Pro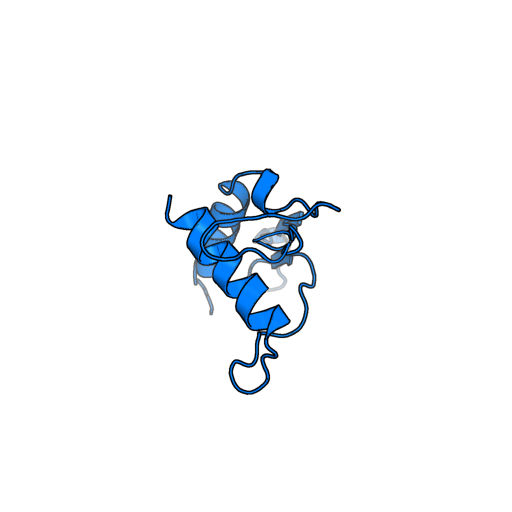tein AF-A0AA39NZZ1-F1 (afdb_monomer)

Structure (mmCIF, N/CA/C/O backbone):
data_AF-A0AA39NZZ1-F1
#
_entry.id   AF-A0AA39NZZ1-F1
#
loop_
_atom_site.group_PDB
_atom_site.id
_atom_site.type_symbol
_atom_site.label_atom_id
_atom_site.label_alt_id
_atom_site.label_comp_id
_atom_site.label_asym_id
_atom_site.label_entity_id
_atom_site.label_seq_id
_atom_site.pdbx_PDB_ins_code
_atom_site.Cartn_x
_atom_site.Cartn_y
_atom_site.Cartn_z
_atom_site.occupancy
_atom_site.B_iso_or_equiv
_atom_site.auth_seq_id
_atom_site.auth_comp_id
_atom_site.auth_asym_id
_atom_site.auth_atom_id
_atom_site.pdbx_PDB_model_num
ATOM 1 N N . ILE A 1 1 ? -14.605 -8.750 6.665 1.00 65.44 1 ILE A N 1
ATOM 2 C CA . ILE A 1 1 ? -15.243 -9.931 7.305 1.00 65.44 1 ILE A CA 1
ATOM 3 C C . ILE A 1 1 ? -15.502 -9.567 8.762 1.00 65.44 1 ILE A C 1
ATOM 5 O O . ILE A 1 1 ? -14.675 -8.874 9.341 1.00 65.44 1 ILE A O 1
ATOM 9 N N . LYS A 1 2 ? -16.653 -9.932 9.340 1.00 75.19 2 LYS A N 1
ATOM 10 C CA . LYS A 1 2 ? -16.942 -9.585 10.740 1.00 75.19 2 LYS A CA 1
ATOM 11 C C . LYS A 1 2 ? -15.916 -10.255 11.661 1.00 75.19 2 LYS A C 1
ATOM 13 O O . LYS A 1 2 ? -15.717 -11.460 11.544 1.00 75.19 2 LYS A O 1
ATOM 18 N N . ASN A 1 3 ? -15.311 -9.475 12.559 1.00 73.88 3 ASN A N 1
ATOM 19 C CA . ASN A 1 3 ? -14.278 -9.904 13.517 1.00 73.88 3 ASN A CA 1
ATOM 20 C C . ASN A 1 3 ? -12.958 -10.395 12.890 1.00 73.88 3 ASN A C 1
ATOM 22 O O . ASN A 1 3 ? -12.231 -11.159 13.517 1.00 73.88 3 ASN A O 1
ATOM 26 N N . ASP A 1 4 ? -12.655 -9.987 11.660 1.00 84.25 4 ASP A N 1
ATOM 27 C CA . ASP A 1 4 ? -11.374 -10.290 11.023 1.00 84.25 4 ASP A CA 1
ATOM 28 C C . ASP A 1 4 ? -10.346 -9.200 11.348 1.00 84.25 4 ASP A C 1
ATOM 30 O O . ASP A 1 4 ? -10.589 -8.021 11.081 1.00 84.25 4 ASP A O 1
ATOM 34 N N . SER A 1 5 ? -9.198 -9.604 11.892 1.00 87.81 5 SER A N 1
ATOM 35 C CA . SER A 1 5 ? -8.100 -8.722 12.293 1.00 87.81 5 SER A CA 1
ATOM 36 C C . SER A 1 5 ? -7.216 -8.255 11.129 1.00 87.81 5 SER A C 1
ATOM 38 O O . SER A 1 5 ? -6.221 -7.581 11.372 1.00 87.81 5 SER A O 1
ATOM 40 N N . HIS A 1 6 ? -7.541 -8.582 9.871 1.00 91.00 6 HIS A N 1
ATOM 41 C CA . HIS A 1 6 ? -6.733 -8.203 8.702 1.00 91.00 6 HIS A CA 1
ATOM 42 C C . HIS A 1 6 ? -6.343 -6.714 8.656 1.00 91.00 6 HIS A C 1
ATOM 44 O O . HIS A 1 6 ? -5.163 -6.426 8.491 1.00 91.00 6 HIS A O 1
ATOM 50 N N . LEU A 1 7 ? -7.283 -5.780 8.865 1.00 92.00 7 LEU A N 1
ATOM 51 C CA . LEU A 1 7 ? -6.988 -4.338 8.823 1.00 92.00 7 LEU A CA 1
ATOM 52 C C . LEU A 1 7 ? -6.101 -3.878 9.981 1.00 92.00 7 LEU A C 1
ATOM 54 O O . LEU A 1 7 ? -5.282 -2.984 9.804 1.00 92.00 7 LEU A O 1
ATOM 58 N N . GLU A 1 8 ? -6.247 -4.490 11.155 1.00 92.62 8 GLU A N 1
ATOM 59 C CA . GLU A 1 8 ? -5.387 -4.209 12.305 1.00 92.62 8 GLU A CA 1
ATOM 60 C C . GLU A 1 8 ? -3.958 -4.686 12.027 1.00 92.62 8 GLU A C 1
ATOM 62 O O . GLU A 1 8 ? -3.003 -3.929 12.194 1.00 92.62 8 GLU A O 1
ATOM 67 N N . CYS A 1 9 ? -3.805 -5.918 11.534 1.00 94.31 9 CYS A N 1
ATOM 68 C CA . CYS A 1 9 ? -2.505 -6.461 11.148 1.00 94.31 9 CYS A CA 1
ATOM 69 C C . CYS A 1 9 ? -1.857 -5.637 10.027 1.00 94.31 9 CYS A C 1
ATOM 71 O O . CYS A 1 9 ? -0.659 -5.363 10.067 1.00 94.31 9 CYS A O 1
ATOM 73 N N . GLU A 1 10 ? -2.643 -5.220 9.038 1.00 94.62 10 GLU A N 1
ATOM 74 C CA . GLU A 1 10 ? -2.175 -4.383 7.941 1.00 94.62 10 GLU A CA 1
ATOM 75 C C . GLU A 1 10 ? -1.743 -2.992 8.433 1.00 94.62 10 GLU A C 1
ATOM 77 O O . GLU A 1 10 ? -0.655 -2.534 8.083 1.00 94.62 10 GLU A O 1
ATOM 82 N N . ALA A 1 11 ? -2.514 -2.353 9.318 1.00 95.25 11 ALA A N 1
ATOM 83 C CA . ALA A 1 11 ? -2.139 -1.081 9.935 1.00 95.25 11 ALA A CA 1
ATOM 84 C C . ALA A 1 11 ? -0.826 -1.180 10.727 1.00 95.25 11 ALA A C 1
ATOM 86 O O . ALA A 1 11 ? 0.005 -0.274 10.654 1.00 95.25 11 ALA A O 1
ATOM 87 N N . VAL A 1 12 ? -0.617 -2.279 11.460 1.00 95.94 12 VAL A N 1
ATOM 88 C CA . VAL A 1 12 ? 0.642 -2.541 12.175 1.00 95.94 12 VAL A CA 1
ATOM 89 C C . VAL A 1 12 ? 1.812 -2.644 11.200 1.00 95.94 12 VAL A C 1
ATOM 91 O O . VAL A 1 12 ? 2.867 -2.071 11.466 1.00 95.94 12 VAL A O 1
ATOM 94 N N . ASN A 1 13 ? 1.630 -3.303 10.052 1.00 95.38 13 ASN A N 1
ATOM 95 C CA . ASN A 1 13 ? 2.668 -3.364 9.023 1.00 95.38 13 ASN A CA 1
ATOM 96 C C . ASN A 1 13 ? 3.014 -1.962 8.503 1.00 95.38 13 ASN A C 1
ATOM 98 O O . ASN A 1 13 ? 4.189 -1.602 8.486 1.00 95.38 13 ASN A O 1
ATOM 102 N N . TYR A 1 14 ? 2.009 -1.142 8.166 1.00 95.25 14 TYR A N 1
ATOM 103 C CA . TYR A 1 14 ? 2.234 0.240 7.726 1.00 95.25 14 TYR A CA 1
ATOM 104 C C . TYR A 1 14 ? 2.958 1.096 8.769 1.00 95.25 14 TYR A C 1
ATOM 106 O O . TYR A 1 14 ? 3.844 1.866 8.415 1.00 95.25 14 TYR A O 1
ATOM 114 N N . GLN A 1 15 ? 2.645 0.934 10.053 1.00 94.00 15 GLN A N 1
ATOM 115 C CA . GLN A 1 15 ? 3.347 1.642 11.131 1.00 94.00 15 GLN A CA 1
ATOM 116 C C . GLN A 1 15 ? 4.783 1.150 11.344 1.00 94.00 15 GLN A C 1
ATOM 118 O O . GLN A 1 15 ? 5.617 1.890 11.862 1.00 94.00 15 GLN A O 1
ATOM 123 N N . TRP A 1 16 ? 5.065 -0.102 10.986 1.00 95.69 16 TRP A N 1
ATOM 124 C CA . TRP A 1 16 ? 6.375 -0.714 11.169 1.00 95.69 16 TRP A CA 1
ATOM 125 C C . TRP A 1 16 ? 7.331 -0.455 9.999 1.00 95.69 16 TRP A C 1
ATOM 127 O O . TRP A 1 16 ? 8.549 -0.460 10.196 1.00 95.69 16 TRP A O 1
ATOM 137 N N . PHE A 1 17 ? 6.813 -0.235 8.787 1.00 93.38 17 PHE A N 1
ATOM 138 C CA . PHE A 1 17 ? 7.658 -0.019 7.617 1.00 93.38 17 PHE A CA 1
ATOM 139 C C . PHE A 1 17 ? 8.565 1.215 7.767 1.00 93.38 17 PHE A C 1
ATOM 141 O O . PHE A 1 17 ? 8.155 2.234 8.328 1.00 93.38 17 PHE A O 1
ATOM 148 N N . PRO A 1 18 ? 9.803 1.163 7.237 1.00 91.94 18 PRO A N 1
ATOM 149 C CA . PRO A 1 18 ? 10.694 2.314 7.244 1.00 91.94 18 PRO A CA 1
ATOM 150 C C . PRO A 1 18 ? 10.096 3.517 6.507 1.00 91.94 18 PRO A C 1
ATOM 152 O O . PRO A 1 18 ? 9.535 3.370 5.424 1.00 91.94 18 PRO A O 1
ATOM 155 N N . GLU A 1 19 ? 10.316 4.726 7.030 1.00 89.75 19 GLU A N 1
ATOM 156 C CA . GLU A 1 19 ? 9.768 5.968 6.456 1.00 89.75 19 GLU A CA 1
ATOM 157 C C . GLU A 1 19 ? 10.101 6.140 4.963 1.00 89.75 19 GLU A C 1
ATOM 159 O O . GLU A 1 19 ? 9.268 6.565 4.167 1.00 89.75 19 GLU A O 1
ATOM 164 N N . HIS A 1 20 ? 11.310 5.752 4.553 1.00 86.69 20 HIS A N 1
ATOM 165 C CA . HIS A 1 20 ? 11.758 5.904 3.171 1.00 86.69 20 HIS A CA 1
ATOM 166 C C . HIS A 1 20 ? 10.999 5.024 2.165 1.00 86.69 20 HIS A C 1
ATOM 168 O O . HIS A 1 20 ? 11.096 5.286 0.970 1.00 86.69 20 HIS A O 1
ATOM 174 N N . PHE A 1 21 ? 10.222 4.028 2.609 1.00 88.50 21 PHE A N 1
ATOM 175 C CA . PHE A 1 21 ? 9.368 3.229 1.717 1.00 88.50 21 PHE A CA 1
ATOM 176 C C . PHE A 1 21 ? 8.167 4.024 1.201 1.00 88.50 21 PHE A C 1
ATOM 178 O O . PHE A 1 21 ? 7.681 3.754 0.104 1.00 88.50 21 PHE A O 1
ATOM 185 N N . PHE A 1 22 ? 7.723 5.018 1.968 1.00 90.38 22 PHE A N 1
ATOM 186 C CA . PHE A 1 22 ? 6.621 5.904 1.611 1.00 90.38 22 PHE A CA 1
ATOM 187 C C . PHE A 1 22 ? 7.082 7.067 0.725 1.00 90.38 22 PHE A C 1
ATOM 189 O O . PHE A 1 22 ? 6.274 7.768 0.128 1.00 90.38 22 PHE A O 1
ATOM 196 N N . GLN A 1 23 ? 8.379 7.349 0.648 1.00 87.12 23 GLN A N 1
ATOM 197 C CA . GLN A 1 23 ? 8.851 8.601 0.066 1.00 87.12 23 GLN A CA 1
ATOM 198 C C . GLN A 1 23 ? 8.901 8.545 -1.465 1.00 87.12 23 GLN A C 1
ATOM 200 O O . GLN A 1 23 ? 9.546 7.688 -2.066 1.00 87.12 23 GLN A O 1
ATOM 205 N N . HIS A 1 24 ? 8.263 9.530 -2.098 1.00 81.75 24 HIS A N 1
ATOM 206 C CA . HIS A 1 24 ? 8.385 9.783 -3.528 1.00 81.75 24 HIS A CA 1
ATOM 207 C C . HIS A 1 24 ? 9.641 10.616 -3.789 1.00 81.75 24 HIS A C 1
ATOM 209 O O . HIS A 1 24 ? 9.722 11.779 -3.388 1.00 81.75 24 HIS A O 1
ATOM 215 N N . TRP A 1 25 ? 10.623 10.043 -4.482 1.00 77.50 25 TRP A N 1
ATOM 216 C CA . TRP A 1 25 ? 11.866 10.736 -4.800 1.00 77.50 25 TRP A CA 1
ATOM 217 C C . TRP A 1 25 ? 11.902 11.134 -6.273 1.00 77.50 25 TRP A C 1
ATOM 219 O O . TRP A 1 25 ? 11.698 10.321 -7.164 1.00 77.50 25 TRP A O 1
ATOM 229 N N . SER A 1 26 ? 12.277 12.376 -6.576 1.00 70.62 26 SER A N 1
ATOM 230 C CA . SER A 1 26 ? 12.499 12.819 -7.966 1.00 70.62 26 SER A CA 1
ATOM 231 C C . SER A 1 26 ? 13.846 12.342 -8.543 1.00 70.62 26 SER A C 1
ATOM 233 O O . SER A 1 26 ? 14.468 13.044 -9.341 1.00 70.62 26 SER A O 1
ATOM 235 N N . ARG A 1 27 ? 14.349 11.187 -8.094 1.00 79.81 27 ARG A N 1
ATOM 236 C CA . ARG A 1 27 ? 15.643 10.608 -8.492 1.00 79.81 27 ARG A CA 1
ATOM 237 C C . ARG A 1 27 ? 15.434 9.311 -9.272 1.00 79.81 27 ARG A C 1
ATOM 239 O O . ARG A 1 27 ? 14.308 8.864 -9.468 1.00 79.81 27 ARG A O 1
ATOM 246 N N . TYR A 1 28 ? 16.534 8.725 -9.729 1.00 83.38 28 TYR A N 1
ATOM 247 C CA . TYR A 1 28 ? 16.554 7.429 -10.392 1.00 83.38 28 TYR A CA 1
ATOM 248 C C . TYR A 1 28 ? 17.590 6.509 -9.736 1.00 83.38 28 TYR A C 1
ATOM 250 O O . TYR A 1 28 ? 18.594 6.990 -9.203 1.00 83.38 28 TYR A O 1
ATOM 258 N N . ASN A 1 29 ? 17.352 5.205 -9.811 1.00 80.62 29 ASN A N 1
ATOM 259 C CA . ASN A 1 29 ? 18.30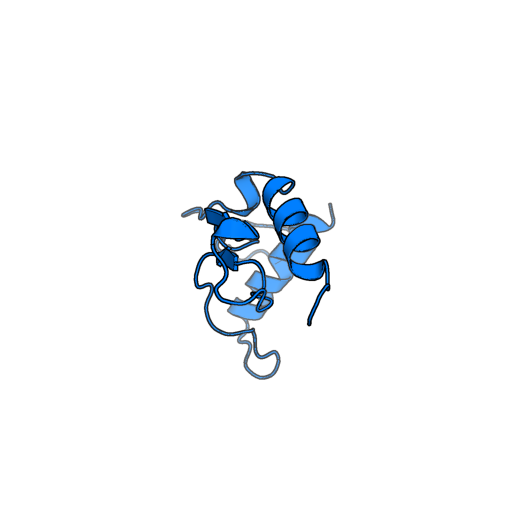0 4.168 -9.445 1.00 80.62 29 ASN A CA 1
ATOM 260 C C . ASN A 1 29 ? 19.020 3.649 -10.700 1.00 80.62 29 ASN A C 1
ATOM 262 O O . ASN A 1 29 ? 18.442 3.573 -11.785 1.00 80.62 29 ASN A O 1
ATOM 266 N N . ILE A 1 30 ? 20.299 3.298 -10.550 1.00 86.25 30 ILE A N 1
ATOM 267 C CA . ILE A 1 30 ? 21.066 2.515 -11.528 1.00 86.25 30 ILE A CA 1
ATOM 268 C C . ILE A 1 30 ? 21.555 1.280 -10.780 1.00 86.25 30 ILE A C 1
ATOM 270 O O . ILE A 1 30 ? 22.460 1.383 -9.951 1.00 86.25 30 ILE A O 1
ATOM 274 N N . ILE A 1 31 ? 20.934 0.133 -11.047 1.00 83.00 31 ILE A N 1
ATOM 275 C CA . ILE A 1 31 ? 21.157 -1.100 -10.287 1.00 83.00 31 ILE A CA 1
ATOM 276 C C . ILE A 1 31 ? 21.594 -2.187 -11.261 1.00 83.00 31 ILE A C 1
ATOM 278 O O . ILE A 1 31 ? 20.776 -2.657 -12.054 1.00 83.00 31 ILE A O 1
ATOM 282 N N . PRO A 1 32 ? 22.866 -2.617 -11.229 1.00 81.62 32 PRO A N 1
ATOM 283 C CA . PRO A 1 32 ? 23.322 -3.726 -12.055 1.00 81.62 32 PRO A CA 1
ATOM 284 C C . PRO A 1 32 ? 22.449 -4.975 -11.830 1.00 81.62 32 PRO A C 1
ATOM 286 O O . PRO A 1 32 ? 22.140 -5.290 -10.682 1.00 81.62 32 PRO A O 1
ATOM 289 N N . PRO A 1 33 ? 22.056 -5.712 -12.886 1.00 84.06 33 PRO A N 1
ATOM 290 C CA . PRO A 1 33 ? 22.509 -5.610 -14.277 1.00 84.06 33 PRO A CA 1
ATOM 291 C C . PRO A 1 33 ? 21.761 -4.571 -15.136 1.00 84.06 33 PRO A C 1
ATOM 293 O O . PRO A 1 33 ? 22.105 -4.401 -16.307 1.00 84.06 33 PRO A O 1
ATOM 296 N N . ILE A 1 34 ? 20.759 -3.878 -14.591 1.00 81.56 34 ILE A N 1
ATOM 297 C CA . ILE A 1 34 ? 19.967 -2.871 -15.306 1.00 81.56 34 ILE A CA 1
ATOM 298 C C . ILE A 1 34 ? 20.786 -1.578 -15.421 1.00 81.56 34 ILE A C 1
ATOM 300 O O . ILE A 1 34 ? 21.085 -0.906 -14.437 1.00 81.56 34 ILE A O 1
ATOM 304 N N . GLN A 1 35 ? 21.173 -1.230 -16.648 1.00 82.00 35 GLN A N 1
ATOM 305 C CA . GLN A 1 35 ? 21.969 -0.025 -16.929 1.00 82.00 35 GLN A CA 1
ATOM 306 C C . GLN A 1 35 ? 21.101 1.219 -17.149 1.00 82.00 35 GLN A C 1
ATOM 308 O O . GLN A 1 35 ? 21.594 2.343 -17.061 1.00 82.00 35 GLN A O 1
ATOM 313 N N . ASN A 1 36 ? 19.815 1.023 -17.442 1.00 82.75 36 ASN A N 1
ATOM 314 C CA . ASN A 1 36 ? 18.879 2.111 -17.669 1.00 82.75 36 ASN A CA 1
ATOM 315 C C . ASN A 1 36 ? 18.449 2.717 -16.325 1.00 82.75 36 ASN A C 1
ATOM 317 O O . ASN A 1 36 ? 18.102 1.963 -15.415 1.00 82.75 36 ASN A O 1
ATOM 321 N N . PRO A 1 37 ? 18.434 4.054 -16.196 1.00 85.19 37 PRO A N 1
ATOM 322 C CA . PRO A 1 37 ? 17.965 4.702 -14.981 1.00 85.19 37 PRO A CA 1
ATOM 323 C C . PRO A 1 37 ? 16.474 4.411 -14.779 1.00 85.19 37 PRO A C 1
ATOM 325 O O . PR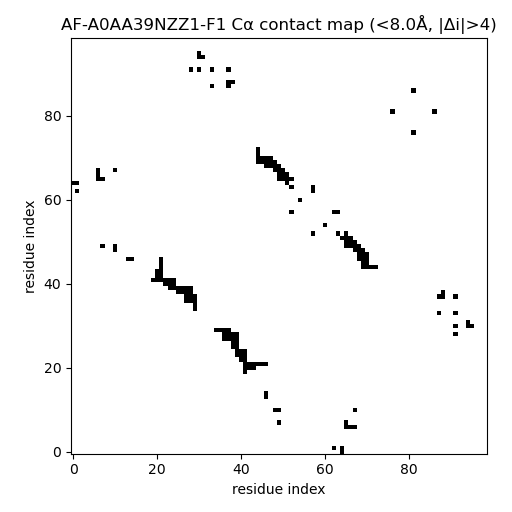O A 1 37 ? 15.657 4.753 -15.636 1.00 85.19 37 PRO A O 1
ATOM 328 N N . THR A 1 38 ? 16.115 3.803 -13.649 1.00 82.31 38 THR A N 1
ATOM 329 C CA . THR A 1 38 ? 14.714 3.575 -13.271 1.00 82.31 38 THR A CA 1
ATOM 330 C C . THR A 1 38 ? 14.282 4.616 -12.242 1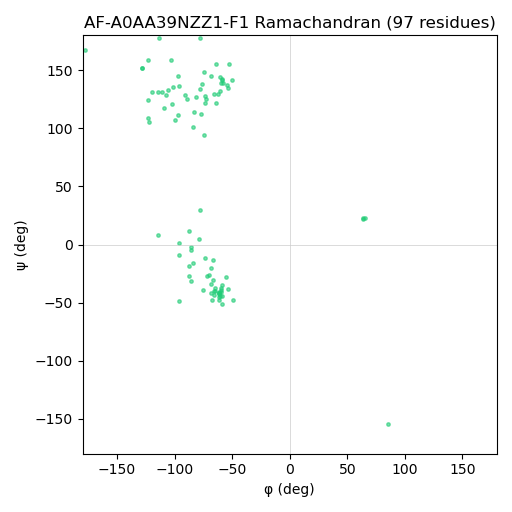.00 82.31 38 THR A C 1
ATOM 332 O O . THR A 1 38 ? 15.052 4.932 -11.338 1.00 82.31 38 THR A O 1
ATOM 335 N N . PRO A 1 39 ? 13.089 5.221 -12.364 1.00 79.62 39 PRO A N 1
ATOM 336 C CA . PRO A 1 39 ? 12.619 6.198 -11.386 1.00 79.62 39 PRO A CA 1
ATOM 337 C C . PRO A 1 39 ? 12.515 5.572 -9.991 1.00 79.62 39 PRO A C 1
ATOM 339 O O . PRO A 1 39 ? 12.031 4.450 -9.848 1.00 79.62 39 PRO A O 1
ATOM 342 N N . VAL A 1 40 ? 12.930 6.320 -8.967 1.00 79.12 40 VAL A N 1
ATOM 343 C CA . VAL A 1 40 ? 12.757 5.918 -7.566 1.00 79.12 40 VAL A CA 1
ATOM 344 C C . VAL A 1 40 ? 11.364 6.324 -7.119 1.00 79.12 40 VAL A C 1
ATOM 346 O O . VAL A 1 40 ? 11.105 7.492 -6.833 1.00 79.12 40 VAL A O 1
ATOM 349 N N . LEU A 1 41 ? 10.457 5.359 -7.083 1.00 79.75 41 LEU A N 1
ATOM 350 C CA . LEU A 1 41 ? 9.092 5.569 -6.617 1.00 79.75 41 LEU A CA 1
ATOM 351 C C . LEU A 1 41 ? 8.921 5.017 -5.203 1.00 79.75 41 LEU A C 1
ATOM 353 O O . LEU A 1 41 ? 9.701 4.172 -4.760 1.00 79.75 41 LEU A O 1
ATOM 357 N N . ALA A 1 42 ? 7.895 5.509 -4.508 1.00 86.94 42 ALA A N 1
ATOM 358 C CA . ALA A 1 42 ? 7.476 4.920 -3.247 1.00 86.94 42 ALA A CA 1
ATOM 359 C C . ALA A 1 42 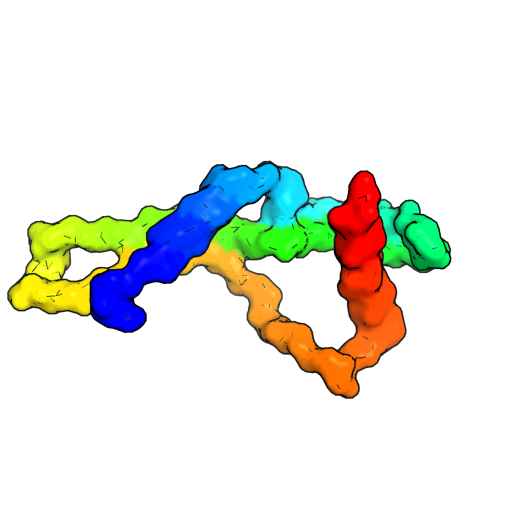? 7.118 3.442 -3.469 1.00 86.94 42 ALA A C 1
ATOM 361 O O . ALA A 1 42 ? 6.520 3.074 -4.482 1.00 86.94 42 ALA A O 1
ATOM 362 N N . VAL A 1 43 ? 7.519 2.598 -2.525 1.00 86.62 43 VAL A N 1
ATOM 363 C CA . VAL A 1 43 ? 7.320 1.142 -2.589 1.00 86.62 43 VAL A CA 1
ATOM 364 C C . VAL A 1 43 ? 5.947 0.775 -2.039 1.00 86.62 43 VAL A C 1
ATOM 366 O O . VAL A 1 43 ? 5.326 -0.184 -2.492 1.00 86.62 43 VAL A O 1
ATOM 369 N N . ILE A 1 44 ? 5.474 1.556 -1.070 1.00 89.81 44 IL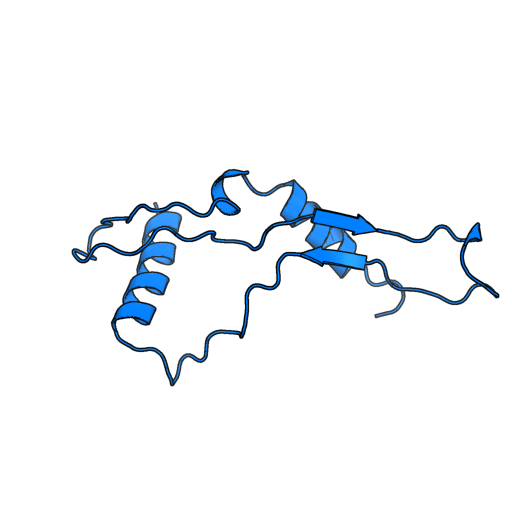E A N 1
ATOM 370 C CA . ILE A 1 44 ? 4.168 1.409 -0.434 1.00 89.81 44 ILE A CA 1
ATOM 371 C C . ILE A 1 44 ? 3.415 2.751 -0.463 1.00 89.81 44 ILE A C 1
ATOM 373 O O . ILE A 1 44 ? 4.064 3.802 -0.474 1.00 89.81 44 ILE A O 1
ATOM 377 N N . PRO A 1 45 ? 2.068 2.739 -0.470 1.00 92.19 45 PRO A N 1
ATOM 378 C CA . PRO A 1 45 ? 1.255 3.961 -0.461 1.00 92.19 45 PRO A CA 1
ATOM 379 C C . PRO A 1 45 ? 1.456 4.771 0.821 1.00 92.19 45 PRO A C 1
ATOM 381 O O . PRO A 1 45 ? 1.749 4.176 1.859 1.00 92.19 45 PRO A O 1
ATOM 384 N N . GLN A 1 46 ? 1.209 6.092 0.800 1.00 93.25 46 GLN A N 1
ATOM 385 C CA . GLN A 1 46 ? 1.136 6.855 2.059 1.00 93.25 46 GLN A CA 1
ATOM 386 C C . GLN A 1 46 ? 0.128 6.224 3.024 1.00 93.25 46 GLN A C 1
ATOM 388 O O . GLN A 1 46 ? -1.007 5.932 2.644 1.00 93.25 46 GLN A O 1
ATOM 393 N N . PHE A 1 47 ? 0.526 6.092 4.289 1.00 94.94 47 PHE A N 1
ATOM 394 C CA . PHE A 1 47 ? -0.352 5.694 5.383 1.00 94.94 47 PHE A CA 1
ATOM 395 C C . PHE A 1 47 ? -0.747 6.918 6.209 1.00 94.94 47 PHE A C 1
ATOM 397 O O . PHE A 1 47 ? 0.115 7.608 6.755 1.00 94.94 47 PHE A O 1
ATOM 404 N N . TYR A 1 48 ? -2.050 7.188 6.308 1.00 93.69 48 TYR A N 1
ATOM 405 C CA . TYR A 1 48 ? -2.553 8.340 7.057 1.00 93.69 48 TYR A CA 1
ATOM 406 C C . TYR A 1 48 ? -2.963 7.964 8.479 1.00 93.69 48 TYR A C 1
ATOM 408 O O . TYR A 1 48 ? -2.587 8.656 9.426 1.00 93.69 48 TYR A O 1
ATOM 416 N N . SER A 1 49 ? -3.743 6.892 8.639 1.00 94.00 49 SER A N 1
ATOM 417 C CA . SER A 1 49 ? -4.243 6.448 9.945 1.00 94.00 49 SER A CA 1
ATOM 418 C C . SER A 1 49 ? -5.077 5.167 9.856 1.00 94.00 49 SER A C 1
ATOM 420 O O . SER A 1 49 ? -5.503 4.730 8.785 1.00 94.00 49 SER A O 1
ATOM 422 N N . TYR A 1 50 ? -5.330 4.580 11.026 1.00 95.06 50 TYR A N 1
ATOM 423 C CA . TYR A 1 50 ? -6.244 3.464 11.247 1.00 95.06 50 TYR A CA 1
ATOM 424 C C . TYR A 1 50 ? -7.292 3.880 12.286 1.00 95.06 50 TYR A C 1
ATOM 426 O O . TYR A 1 50 ? -6.929 4.312 13.381 1.00 95.06 50 TYR A O 1
ATOM 434 N N . TYR A 1 51 ? -8.576 3.776 11.941 1.00 92.31 51 TYR A N 1
ATOM 435 C CA . TYR A 1 51 ? -9.698 4.178 12.790 1.00 92.31 51 TYR A CA 1
ATOM 436 C C . TYR A 1 51 ? -10.534 2.976 13.204 1.00 92.31 51 TYR A C 1
ATOM 438 O O . TYR A 1 51 ? -10.977 2.189 12.368 1.00 92.31 51 TYR A O 1
ATOM 446 N N . VAL A 1 52 ? -10.816 2.891 14.500 1.00 89.38 52 VAL A N 1
ATOM 447 C CA . VAL A 1 52 ? -11.764 1.942 15.081 1.00 89.38 52 VAL A CA 1
ATOM 448 C C . VAL A 1 52 ? -12.845 2.760 15.765 1.00 89.38 52 VAL A C 1
ATOM 450 O O . VAL A 1 52 ? -12.530 3.694 16.499 1.00 89.38 52 VAL A O 1
ATOM 453 N N . LEU A 1 53 ? -14.105 2.437 15.491 1.00 85.88 53 LEU A N 1
ATOM 454 C CA . LEU A 1 53 ? -15.229 3.073 16.165 1.00 85.88 53 LEU A CA 1
ATOM 455 C C . LEU A 1 53 ? -15.368 2.493 17.567 1.00 85.88 53 LEU A C 1
ATOM 457 O O . LEU A 1 53 ? -15.249 1.281 17.754 1.00 85.88 53 LEU A O 1
ATOM 461 N N . GLU A 1 54 ? -15.629 3.354 18.542 1.00 80.69 54 GLU A N 1
ATOM 462 C CA . GLU A 1 54 ? -15.963 2.894 19.884 1.00 80.69 54 GLU A CA 1
ATOM 463 C C . GLU A 1 54 ? -17.393 2.336 19.907 1.00 80.69 54 GLU A C 1
ATOM 465 O O . GLU A 1 54 ? -18.280 2.819 19.202 1.00 80.69 54 GLU A O 1
ATOM 470 N N . ASP A 1 55 ? -17.646 1.342 20.764 1.00 72.44 55 ASP A N 1
ATOM 471 C CA . ASP A 1 55 ? -18.971 0.714 20.900 1.00 72.44 55 ASP A CA 1
ATOM 472 C C . ASP A 1 55 ? -20.082 1.739 21.208 1.00 72.44 55 ASP A C 1
ATOM 474 O O . ASP A 1 55 ? -21.238 1.549 20.830 1.00 72.44 55 ASP A O 1
ATOM 478 N N . SER A 1 56 ? -19.720 2.853 21.857 1.00 70.44 56 SER A N 1
ATOM 479 C CA . SER A 1 56 ? -20.600 3.976 22.198 1.00 70.44 56 SER A CA 1
ATOM 480 C C . SER A 1 56 ? -21.090 4.779 20.982 1.00 70.44 56 SER A C 1
ATOM 482 O O . SER A 1 56 ? -22.104 5.474 21.080 1.00 70.44 56 SER A O 1
ATOM 484 N N . GLU A 1 57 ? -20.402 4.677 19.843 1.00 70.12 57 GLU A N 1
ATOM 485 C CA . GLU A 1 57 ? -20.682 5.436 18.619 1.00 70.12 57 GLU A CA 1
ATOM 486 C C . GLU A 1 57 ? -21.552 4.661 17.618 1.00 70.12 57 GLU A C 1
ATOM 488 O O . GLU A 1 57 ? -22.044 5.230 16.638 1.00 70.12 57 GLU A O 1
ATOM 493 N N . THR A 1 58 ? -21.798 3.371 17.869 1.00 73.94 58 THR A N 1
ATOM 494 C CA . THR A 1 58 ? -22.640 2.529 17.011 1.00 73.94 58 THR A CA 1
ATOM 495 C C . THR A 1 58 ? -24.099 2.564 17.464 1.00 73.94 58 THR A C 1
ATOM 497 O O . THR A 1 58 ? -24.427 2.355 18.633 1.00 73.94 58 THR A O 1
ATOM 500 N N . LYS A 1 59 ? -25.021 2.832 16.531 1.00 71.56 59 LYS A N 1
ATOM 501 C CA . LYS A 1 59 ? -26.455 2.672 16.800 1.00 71.56 59 LYS A CA 1
ATOM 502 C C . LYS A 1 59 ? -26.767 1.175 16.814 1.00 71.56 59 LYS A C 1
ATOM 504 O O . LYS A 1 59 ? -26.398 0.457 15.893 1.00 71.56 59 LYS A O 1
ATOM 509 N N . ASP A 1 60 ? -27.417 0.712 17.876 1.00 70.88 60 ASP A N 1
ATOM 510 C CA . ASP A 1 60 ? -27.944 -0.652 18.016 1.00 70.88 60 ASP A CA 1
ATOM 511 C C . ASP A 1 60 ? -26.910 -1.802 18.021 1.00 70.88 60 ASP A C 1
ATOM 513 O O . ASP A 1 60 ? -27.265 -2.953 17.762 1.00 70.88 60 ASP A O 1
ATOM 517 N N . GLY A 1 61 ? -25.639 -1.532 18.353 1.00 69.06 61 GLY A N 1
ATOM 518 C CA . GLY A 1 61 ? -24.593 -2.566 18.406 1.00 69.06 61 GLY A CA 1
ATOM 519 C C . GLY A 1 61 ? -24.277 -3.177 17.036 1.00 69.06 61 GLY A C 1
ATOM 520 O O . GLY A 1 61 ? -23.812 -4.320 16.942 1.00 69.06 61 GLY A O 1
ATOM 521 N N . GLU A 1 62 ? -24.579 -2.438 15.964 1.00 80.69 62 GLU A N 1
ATOM 522 C CA . GLU A 1 62 ? -24.231 -2.823 14.606 1.00 80.69 62 GLU A CA 1
ATOM 523 C C . GLU A 1 62 ? -22.709 -2.823 14.441 1.00 80.69 62 GLU A C 1
ATOM 525 O O . GLU A 1 62 ? -22.010 -1.872 14.786 1.00 80.69 62 GLU A O 1
ATOM 530 N N . TYR A 1 63 ? -22.184 -3.926 13.911 1.00 80.56 63 TYR A N 1
ATOM 531 C CA . TYR A 1 63 ? -20.757 -4.047 13.664 1.00 80.56 63 TYR A CA 1
ATOM 532 C C . TYR A 1 63 ? -20.363 -3.199 12.456 1.00 80.56 63 TYR A C 1
ATOM 534 O O . TYR A 1 63 ? -20.827 -3.451 11.342 1.00 80.56 63 TYR A O 1
ATOM 542 N N . LEU A 1 64 ? -19.438 -2.270 12.674 1.00 84.50 64 LEU A N 1
ATOM 543 C CA . LEU A 1 64 ? -18.771 -1.514 11.626 1.00 84.50 64 LEU A CA 1
ATOM 544 C C . LEU A 1 64 ? -17.307 -1.945 11.562 1.00 84.50 64 LEU A C 1
ATOM 546 O O . LEU A 1 64 ? -16.626 -2.057 12.581 1.00 84.50 64 LEU A O 1
ATOM 550 N N . SER A 1 65 ? -16.828 -2.239 10.355 1.00 85.88 65 SER A N 1
ATOM 551 C CA . SER A 1 65 ? -15.424 -2.589 10.160 1.00 85.88 65 SER A CA 1
ATOM 552 C C . SER A 1 65 ? -14.526 -1.374 10.416 1.00 85.88 65 SER A C 1
ATOM 554 O O . SER A 1 65 ? -14.923 -0.257 10.078 1.00 85.88 65 SER A O 1
ATOM 556 N N . PRO A 1 66 ? -13.317 -1.581 10.971 1.00 90.75 66 PRO A N 1
ATOM 557 C CA . PRO A 1 66 ? -12.308 -0.534 11.056 1.00 90.75 66 PRO A CA 1
ATOM 558 C C . PRO A 1 66 ? -12.025 0.113 9.698 1.00 90.75 66 PRO A C 1
ATOM 560 O O . PRO A 1 66 ? -12.213 -0.508 8.650 1.00 90.75 66 PRO A O 1
ATOM 563 N N . LEU A 1 67 ? -11.545 1.353 9.722 1.00 92.12 67 LEU A N 1
ATOM 564 C CA . LEU A 1 67 ? -11.169 2.102 8.530 1.00 92.12 67 LEU A CA 1
ATOM 565 C C . LEU A 1 67 ? -9.647 2.218 8.439 1.00 92.12 67 LEU A C 1
ATOM 567 O O . LEU A 1 67 ? -9.001 2.669 9.383 1.00 92.12 67 LEU A O 1
ATOM 571 N N . LEU A 1 68 ? -9.084 1.865 7.287 1.00 94.00 68 LEU A N 1
ATOM 572 C CA . LEU A 1 68 ? -7.669 2.050 6.979 1.00 94.00 68 LEU A CA 1
ATOM 573 C C . LEU A 1 68 ? -7.536 3.151 5.924 1.00 94.00 68 LEU A C 1
ATOM 575 O O . LEU A 1 68 ? -8.068 3.012 4.824 1.00 94.00 68 LEU A O 1
ATOM 579 N N . LEU A 1 69 ? -6.868 4.255 6.265 1.00 94.75 69 LEU A N 1
ATOM 580 C CA . LEU A 1 69 ? -6.667 5.371 5.345 1.00 94.75 69 LEU A CA 1
ATOM 581 C C . LEU A 1 69 ? -5.299 5.283 4.673 1.00 94.75 69 LEU A C 1
ATOM 583 O O . LEU A 1 69 ? -4.265 5.507 5.307 1.00 94.75 69 LEU A O 1
ATOM 587 N N . LEU A 1 70 ? -5.331 5.017 3.369 1.00 94.06 70 LEU A N 1
ATOM 588 C CA . LEU A 1 70 ? -4.170 4.938 2.490 1.00 94.06 70 LEU A CA 1
ATOM 589 C C . LEU A 1 70 ? -4.310 5.913 1.318 1.00 94.06 70 LEU A C 1
ATOM 591 O O . LEU A 1 70 ? -5.414 6.334 0.968 1.00 94.06 70 LEU A O 1
ATOM 595 N N . GLU A 1 71 ? -3.182 6.264 0.714 1.00 93.69 71 GLU A N 1
ATOM 596 C CA . GLU A 1 71 ? -3.132 6.945 -0.581 1.00 93.69 71 GLU A CA 1
ATOM 597 C C . GLU A 1 71 ? -3.810 6.114 -1.679 1.00 93.69 71 GLU A C 1
ATOM 599 O O . GLU A 1 71 ? -3.687 4.889 -1.726 1.00 93.69 71 GLU A O 1
ATOM 604 N N . ASP A 1 72 ? -4.500 6.798 -2.593 1.00 90.75 72 ASP A N 1
ATOM 605 C CA . ASP A 1 72 ? -5.017 6.183 -3.813 1.00 90.75 72 ASP A CA 1
ATOM 606 C C . ASP A 1 72 ? -3.860 5.936 -4.795 1.00 90.75 72 ASP A C 1
ATOM 608 O O . ASP A 1 72 ? -3.440 6.823 -5.539 1.00 90.75 72 ASP A O 1
ATOM 612 N N . CYS A 1 73 ? -3.315 4.720 -4.753 1.00 80.69 73 CYS A N 1
ATOM 613 C CA . CYS A 1 73 ? -2.143 4.302 -5.522 1.00 80.69 73 CYS A CA 1
ATOM 614 C C . CYS A 1 73 ? -2.469 3.755 -6.928 1.00 80.69 73 CYS A C 1
ATOM 616 O O . CYS A 1 73 ? -1.595 3.195 -7.593 1.00 80.69 73 CYS A O 1
ATOM 618 N N . GLY A 1 74 ? -3.705 3.921 -7.412 1.00 80.31 74 GLY A N 1
ATOM 619 C CA . GLY A 1 74 ? -4.096 3.578 -8.780 1.00 80.31 74 GLY A CA 1
ATOM 620 C C . GLY A 1 74 ? -4.496 2.113 -8.996 1.00 80.31 74 GLY A C 1
ATOM 621 O O . GLY A 1 74 ? -5.002 1.433 -8.106 1.00 80.31 74 GLY A O 1
ATOM 622 N N . VAL A 1 75 ? -4.347 1.632 -10.236 1.00 83.25 75 VAL A N 1
ATOM 623 C CA . VAL A 1 75 ? -4.880 0.330 -10.675 1.00 83.25 75 VAL A CA 1
ATOM 624 C C . VAL A 1 75 ? -3.800 -0.753 -10.580 1.00 83.25 75 VAL A C 1
ATOM 626 O O . VAL A 1 75 ? -2.677 -0.510 -11.027 1.00 83.25 75 VAL A O 1
ATOM 629 N N . PRO A 1 76 ? -4.125 -1.961 -10.076 1.00 85.19 76 PRO A N 1
ATOM 630 C CA . PRO A 1 76 ? -3.196 -3.083 -10.059 1.00 85.19 76 PRO A CA 1
ATOM 631 C C . PRO A 1 76 ? -2.549 -3.346 -11.421 1.00 85.19 76 PRO A C 1
ATOM 633 O O . PRO A 1 76 ? -3.204 -3.275 -12.467 1.00 85.19 76 PRO A O 1
ATOM 636 N N . VAL A 1 77 ? -1.262 -3.691 -11.392 1.00 82.69 77 VAL A N 1
ATOM 637 C CA . VAL A 1 77 ? -0.479 -3.955 -12.599 1.00 82.69 77 VAL A CA 1
ATOM 638 C C . VAL A 1 77 ? -1.069 -5.128 -13.388 1.00 82.69 77 VAL A C 1
ATOM 640 O O . VAL A 1 77 ? -1.364 -6.190 -12.838 1.00 82.69 77 VAL A O 1
ATOM 643 N N . ASN A 1 78 ? -1.236 -4.947 -14.698 1.00 88.75 78 ASN A N 1
ATOM 644 C CA . ASN A 1 78 ? -1.620 -6.026 -15.600 1.00 88.75 78 ASN A CA 1
ATOM 645 C C . ASN A 1 78 ? -0.371 -6.537 -16.319 1.00 88.75 78 ASN A C 1
ATOM 647 O O . ASN A 1 78 ? 0.147 -5.864 -17.208 1.00 88.75 78 ASN A O 1
ATOM 651 N N . VAL A 1 79 ? 0.076 -7.732 -15.936 1.00 88.44 79 VAL A N 1
ATOM 652 C CA . VAL A 1 79 ? 1.323 -8.341 -16.421 1.00 88.44 79 VAL A CA 1
ATOM 653 C C . VAL A 1 79 ? 1.335 -8.505 -17.946 1.00 88.44 79 VAL A C 1
ATOM 655 O O . VAL A 1 79 ? 2.368 -8.290 -18.572 1.00 88.44 79 VAL A O 1
ATOM 658 N N . ASP A 1 80 ? 0.184 -8.787 -18.562 1.00 92.12 80 ASP A N 1
ATOM 659 C CA . ASP A 1 80 ? 0.067 -8.986 -20.014 1.00 92.12 80 ASP A CA 1
ATOM 660 C C . ASP A 1 80 ? 0.174 -7.677 -20.815 1.00 92.12 80 ASP A C 1
ATOM 662 O O . ASP A 1 80 ? 0.266 -7.698 -22.043 1.00 92.12 80 ASP A O 1
ATOM 666 N N . LYS A 1 81 ? 0.121 -6.527 -20.133 1.00 90.75 81 LYS A N 1
ATOM 667 C CA . LYS A 1 81 ? 0.158 -5.188 -20.739 1.00 90.75 81 LYS A CA 1
ATOM 668 C C . LYS A 1 81 ? 1.409 -4.392 -20.374 1.00 90.75 81 LYS A C 1
ATOM 670 O O . LYS A 1 81 ? 1.456 -3.206 -20.686 1.00 90.75 81 LYS A O 1
ATOM 675 N N . LEU A 1 82 ? 2.391 -5.015 -19.722 1.00 88.94 82 LEU A N 1
ATOM 676 C CA . LEU A 1 82 ? 3.621 -4.334 -19.330 1.00 88.94 82 LEU A CA 1
ATOM 677 C C . LEU A 1 82 ? 4.512 -4.060 -20.537 1.00 88.94 82 LEU A C 1
ATOM 679 O O . LEU A 1 82 ? 4.899 -4.986 -21.256 1.00 88.94 82 LEU A O 1
ATOM 683 N N . ASP A 1 83 ? 4.891 -2.799 -20.717 1.00 89.44 83 ASP A N 1
ATOM 684 C CA . ASP A 1 83 ? 5.954 -2.443 -21.648 1.00 89.44 83 ASP A CA 1
ATOM 685 C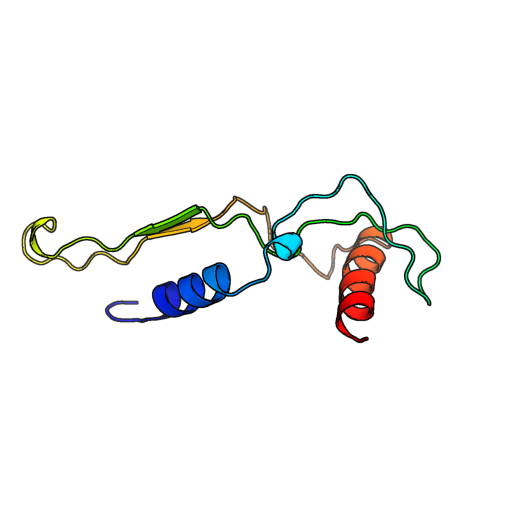 C . ASP A 1 83 ? 7.346 -2.726 -21.050 1.00 89.44 83 ASP A C 1
ATOM 687 O O . ASP A 1 83 ? 7.495 -3.205 -19.921 1.00 89.44 83 ASP A O 1
ATOM 691 N N . ILE A 1 84 ? 8.392 -2.487 -21.842 1.00 87.56 84 ILE A N 1
ATOM 692 C CA . ILE A 1 84 ? 9.770 -2.765 -21.423 1.00 87.56 84 ILE A CA 1
ATOM 693 C C . ILE A 1 84 ? 10.228 -1.865 -20.264 1.00 87.56 84 ILE A C 1
ATOM 695 O O . ILE A 1 84 ? 11.032 -2.295 -19.436 1.00 87.56 84 ILE A O 1
ATOM 699 N N . ASP A 1 85 ? 9.706 -0.642 -20.172 1.00 86.12 85 ASP A N 1
ATOM 700 C CA . ASP A 1 85 ? 10.073 0.302 -19.120 1.00 86.12 85 ASP A CA 1
ATOM 701 C C . ASP A 1 85 ? 9.408 -0.089 -17.800 1.00 86.12 85 ASP A C 1
ATOM 703 O O . ASP A 1 85 ? 10.049 -0.043 -16.749 1.00 86.12 85 ASP A O 1
ATOM 707 N N . ASP A 1 86 ? 8.156 -0.538 -17.839 1.00 86.62 86 ASP A N 1
AT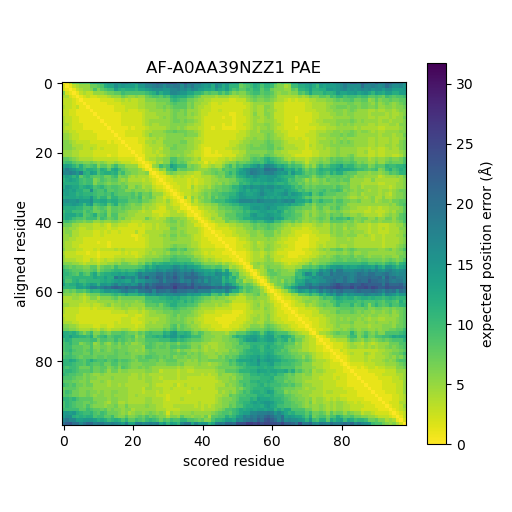OM 708 C CA . ASP A 1 86 ? 7.455 -1.061 -16.670 1.00 86.62 86 ASP A CA 1
ATOM 709 C C . ASP A 1 86 ? 8.107 -2.345 -16.150 1.00 86.62 86 ASP A C 1
ATOM 711 O O . ASP A 1 86 ? 8.308 -2.493 -14.942 1.00 86.62 86 ASP A O 1
ATOM 715 N N . GLN A 1 87 ? 8.542 -3.234 -17.048 1.00 87.81 87 GLN A N 1
ATOM 716 C CA . GLN A 1 87 ? 9.311 -4.421 -16.666 1.00 87.81 87 GLN A CA 1
ATOM 717 C C . GLN A 1 87 ? 10.629 -4.049 -15.976 1.00 87.81 87 GLN A C 1
ATOM 719 O O . GLN A 1 87 ? 10.954 -4.626 -14.937 1.00 87.81 87 GLN A O 1
ATOM 724 N N . HIS 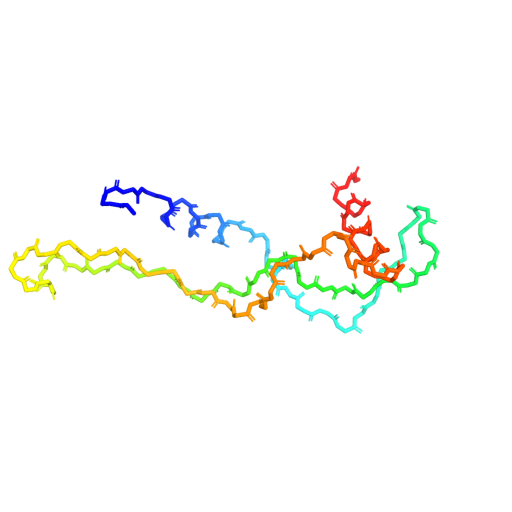A 1 88 ? 11.376 -3.070 -16.499 1.00 87.31 88 HIS A N 1
ATOM 725 C CA . HIS A 1 88 ? 12.615 -2.610 -15.868 1.00 87.31 88 HIS A CA 1
ATOM 726 C C . HIS A 1 88 ? 12.376 -1.947 -14.508 1.00 87.31 88 HIS A C 1
ATOM 728 O O . HIS A 1 88 ? 13.130 -2.218 -13.572 1.00 87.31 88 HIS A O 1
ATOM 734 N N . LYS A 1 89 ? 11.320 -1.135 -14.360 1.00 82.44 89 LYS A N 1
ATOM 735 C CA . LYS A 1 89 ? 10.930 -0.557 -13.061 1.00 82.44 89 LYS A CA 1
ATOM 736 C C . LYS A 1 89 ? 10.646 -1.660 -12.041 1.00 82.44 89 LYS A C 1
ATOM 738 O O . LYS A 1 89 ? 11.242 -1.659 -10.966 1.00 82.44 89 LYS A O 1
ATOM 743 N N . CYS A 1 90 ? 9.814 -2.642 -12.388 1.00 84.75 90 CYS A N 1
ATOM 744 C CA . CYS A 1 90 ? 9.510 -3.763 -11.497 1.00 84.75 90 CYS A CA 1
ATOM 745 C C . CYS A 1 90 ? 10.759 -4.590 -11.160 1.00 84.75 90 CYS A C 1
ATOM 747 O O . CYS A 1 90 ? 10.971 -4.942 -10.002 1.00 84.75 90 CYS A O 1
ATOM 749 N N . ALA A 1 91 ? 11.613 -4.866 -12.147 1.00 86.69 91 ALA A N 1
ATOM 750 C CA . ALA A 1 91 ? 12.847 -5.612 -11.931 1.00 86.69 91 ALA A CA 1
ATOM 751 C C . ALA A 1 91 ? 13.830 -4.858 -11.021 1.00 86.69 91 ALA A C 1
ATOM 753 O O . ALA A 1 91 ? 14.468 -5.491 -10.181 1.00 86.69 91 ALA A O 1
ATOM 754 N N . SER A 1 92 ? 13.922 -3.525 -11.133 1.00 85.75 92 SER A N 1
ATOM 755 C CA . SER A 1 92 ? 14.786 -2.730 -10.251 1.00 85.75 92 SER A CA 1
ATOM 756 C C . SER A 1 92 ? 14.425 -2.879 -8.775 1.00 85.75 92 SER A C 1
ATOM 758 O O . SER A 1 92 ? 15.332 -3.029 -7.965 1.00 85.75 92 SER A O 1
ATOM 760 N N . LEU A 1 93 ? 13.132 -2.979 -8.437 1.00 82.19 93 LEU A N 1
ATOM 761 C CA . LEU A 1 93 ? 12.692 -3.237 -7.061 1.00 82.19 93 LEU A CA 1
ATOM 762 C C . LEU A 1 93 ? 13.211 -4.588 -6.552 1.00 82.19 93 LEU A C 1
ATOM 764 O O . LEU A 1 93 ? 13.739 -4.678 -5.448 1.00 82.19 93 LEU A O 1
ATOM 768 N N . CYS A 1 94 ? 13.106 -5.643 -7.364 1.00 83.19 94 CYS A N 1
ATOM 769 C CA . CYS A 1 94 ? 13.616 -6.961 -6.989 1.00 83.19 94 CYS A CA 1
ATOM 770 C C . CYS A 1 94 ? 15.130 -6.940 -6.753 1.00 83.19 94 CYS A C 1
ATOM 772 O O . CYS A 1 94 ? 15.600 -7.547 -5.794 1.00 83.19 94 CYS A O 1
ATOM 774 N N . TYR A 1 95 ? 15.892 -6.246 -7.603 1.00 82.19 95 TYR A N 1
ATOM 775 C CA . TYR A 1 95 ? 17.339 -6.144 -7.427 1.00 82.19 95 TYR A CA 1
ATOM 776 C C . TYR A 1 95 ? 17.710 -5.320 -6.193 1.00 82.19 95 TYR A C 1
ATOM 778 O O . TYR A 1 95 ? 18.576 -5.762 -5.437 1.00 82.19 95 TYR A O 1
ATOM 786 N N . ASP A 1 96 ? 17.018 -4.209 -5.937 1.00 76.56 96 ASP A N 1
ATOM 787 C CA . ASP A 1 96 ? 17.216 -3.379 -4.743 1.00 76.56 96 ASP A CA 1
ATOM 788 C C . ASP A 1 96 ? 16.988 -4.162 -3.443 1.00 76.56 96 ASP A C 1
ATOM 790 O O . ASP A 1 96 ? 17.803 -4.078 -2.528 1.00 76.56 96 ASP A O 1
ATOM 794 N N . PHE A 1 97 ? 15.928 -4.974 -3.366 1.00 72.81 97 PHE A N 1
ATOM 795 C CA . PHE A 1 97 ? 15.591 -5.745 -2.159 1.00 72.81 97 PHE A CA 1
ATOM 796 C C . PHE A 1 97 ? 16.301 -7.103 -2.036 1.00 72.81 97 PHE A C 1
ATOM 798 O O . PHE A 1 97 ? 16.115 -7.799 -1.039 1.00 72.81 97 PHE A O 1
ATOM 805 N N . SER A 1 98 ? 17.077 -7.511 -3.044 1.00 66.62 98 SER A N 1
ATOM 806 C CA . SER A 1 98 ? 17.792 -8.801 -3.060 1.00 66.62 98 SER A CA 1
ATOM 807 C C . SER A 1 98 ? 19.256 -8.729 -2.604 1.00 66.62 98 SER A C 1
ATOM 809 O O . SER A 1 98 ? 19.936 -9.759 -2.609 1.00 66.62 98 SER A O 1
ATOM 811 N N . HIS A 1 99 ? 19.730 -7.543 -2.215 1.00 54.34 99 HIS A N 1
ATOM 812 C CA . HIS A 1 99 ? 21.055 -7.310 -1.626 1.00 54.34 99 HIS A CA 1
ATOM 813 C C . HIS A 1 99 ? 20.984 -7.218 -0.098 1.00 54.34 99 HIS A C 1
ATOM 815 O O . HIS A 1 99 ? 21.998 -7.586 0.542 1.00 54.34 99 HIS A O 1
#

Radius of gyration: 18.46 Å; Cα contacts (8 Å, |Δi|>4): 91; chains: 1; bounding box: 51×23×44 Å

Foldseek 3Di:
DFPDCVLVVVQVVLVPDDPLLADQDQAFDCFPPRRDTAGDGRNAWDWDDKADDDCVPDDPSDDDDIDTDTDPPDDDDDPVPDDPNNVSNVVVVVRVVVD

Solvent-accessible surface area (backbone atoms only — not comparable to full-atom values): 6469 Å² total; per-residue (Å²): 113,94,95,57,59,63,67,60,56,49,47,51,50,64,72,65,53,63,72,72,38,46,43,74,46,102,50,62,46,71,53,84,92,46,80,66,74,29,74,40,64,43,80,44,64,49,77,78,52,74,47,72,82,56,78,89,75,39,73,91,75,55,88,75,81,67,46,76,43,62,51,89,80,76,77,82,86,54,81,95,72,59,51,75,66,56,49,48,46,56,49,50,54,55,55,68,75,71,113

Secondary structure (DSSP, 8-state):
-TT-THHHHHHHHHHHS-GGGT---S-EEEETTEEEEEE---SSPPEEEEE---GGGSGGG-----EEEE----SPP-GGG--HHHHHHHHHHHHHHT-

Sequence (99 aa):
IKNDSHLECEAVNYQWFPEHFFQHWSRYNIIPPIQNPTPVLAVIPQFYSYYVLEDSETKDGEYLSPLLLLEDCGVPVNVDKLDIDDQHKCASLCYDFSH

Mean predicted aligned error: 6.88 Å

Organism: NCBI:txid153913

pLDDT: mean 84.95, std 8.04, range [54.34, 95.94]